Protein AF-A0A3M8B7K9-F1 (afdb_monomer_lite)

Radius of gyration: 15.98 Å; chains: 1; bounding box: 39×47×36 Å

Sequence (119 aa):
MPVTENGYEYQMPDGIRNQLTKELLIDFHNNLVKIFKPTEYIDYINFYIYIESTFGWDEAFKEACKVHNKEWLYEYSRHLPWYEHDLFCDDVGELMVQLEVIEEGEPLELEDVYEEEIE

pLDDT: mean 88.28, std 14.91, range [41.94, 98.69]

Organism: NCBI:txid1655277

Foldseek 3Di:
DDADPVGDDDDPDPVLLVVLDLQLLLQLLVQLCVQVVDPDDSALQPPLVVCFPHPSSLVSNCVSCVVVVNNVSSVVLVPDDPVNNSSVSVNSSVVCCVSVSGPNDDDDDPVNVVVVVPD

Secondary structure (DSSP, 8-state):
----TT-------HHHHTTS-HHHHHHHHHHHHHHH---S--SIIIIIHHHTTSHHHHHHHHHHHHHTT-HHHHHHHHTS-HHHHHHHHHHHHHHHHHTTSS----PPPHHHHHHGGG-

Structure (mmCIF, N/CA/C/O backbone):
data_AF-A0A3M8B7K9-F1
#
_entry.id   AF-A0A3M8B7K9-F1
#
loop_
_atom_site.group_PDB
_atom_site.id
_atom_site.type_symbol
_atom_site.label_atom_id
_atom_site.label_alt_id
_atom_site.label_comp_id
_atom_site.label_asym_id
_atom_site.label_entity_id
_atom_site.label_seq_id
_atom_site.pdbx_PDB_ins_code
_atom_site.Cartn_x
_atom_site.Cartn_y
_atom_site.Cartn_z
_atom_site.occupancy
_atom_site.B_iso_or_equiv
_atom_site.auth_seq_id
_atom_site.auth_comp_id
_atom_site.auth_asym_id
_atom_site.auth_atom_id
_atom_site.pdbx_PDB_model_num
ATOM 1 N N . MET A 1 1 ? -2.141 -26.010 -11.543 1.00 51.38 1 MET A N 1
ATOM 2 C CA . MET A 1 1 ? -3.126 -24.934 -11.296 1.00 51.38 1 MET A CA 1
ATOM 3 C C . MET A 1 1 ? -3.935 -24.759 -12.571 1.00 51.38 1 MET A C 1
ATOM 5 O O . MET A 1 1 ? -3.305 -24.797 -13.625 1.00 51.38 1 MET A O 1
ATOM 9 N N . PRO A 1 2 ? -5.279 -24.704 -12.532 1.00 41.94 2 PRO A N 1
ATOM 10 C CA . PRO A 1 2 ? -6.067 -24.691 -13.755 1.00 41.94 2 PRO A CA 1
ATOM 11 C C . PRO A 1 2 ? -6.084 -23.274 -14.334 1.00 41.94 2 PRO A C 1
ATOM 13 O O . PRO A 1 2 ? -6.674 -22.365 -13.764 1.00 41.94 2 PRO A O 1
ATOM 16 N N . VAL A 1 3 ? -5.396 -23.110 -15.459 1.00 51.97 3 VAL A N 1
ATOM 17 C CA . VAL A 1 3 ? -5.505 -21.948 -16.342 1.00 51.97 3 VAL A CA 1
ATOM 18 C C . VAL A 1 3 ? -6.920 -21.954 -16.923 1.00 51.97 3 VAL A C 1
ATOM 20 O O . VAL A 1 3 ? -7.360 -22.978 -17.449 1.00 51.97 3 VAL A O 1
ATOM 23 N N . THR A 1 4 ? -7.654 -20.855 -16.780 1.00 62.06 4 THR A N 1
ATOM 24 C CA . THR A 1 4 ? -8.948 -20.665 -17.446 1.00 62.06 4 THR A CA 1
ATOM 25 C C . THR A 1 4 ? -8.715 -20.207 -18.887 1.00 62.06 4 THR A C 1
ATOM 27 O O . THR A 1 4 ? -7.650 -19.695 -19.230 1.00 62.06 4 THR A O 1
ATOM 30 N N . GLU A 1 5 ? -9.721 -20.358 -19.746 1.00 59.41 5 GLU A N 1
ATOM 31 C CA . GLU A 1 5 ? -9.649 -19.950 -21.159 1.00 59.41 5 GLU A CA 1
ATOM 32 C C . GLU A 1 5 ? -9.468 -18.428 -21.355 1.00 59.41 5 GLU A C 1
ATOM 34 O O . GLU A 1 5 ? -9.121 -18.000 -22.452 1.00 59.41 5 GLU A O 1
ATOM 39 N N . ASN A 1 6 ? -9.632 -17.627 -20.292 1.00 58.91 6 ASN A N 1
ATOM 40 C CA . ASN A 1 6 ? -9.558 -16.161 -20.311 1.00 58.91 6 ASN A CA 1
ATOM 41 C C . ASN A 1 6 ? -8.327 -15.582 -19.591 1.00 58.91 6 ASN A C 1
ATOM 43 O O . ASN A 1 6 ? -8.229 -14.370 -19.459 1.00 58.91 6 ASN A O 1
ATOM 47 N N . GLY A 1 7 ? -7.398 -16.419 -19.120 1.00 56.31 7 GLY A N 1
ATOM 48 C CA . GLY A 1 7 ? -6.339 -15.961 -18.218 1.00 56.31 7 GLY A CA 1
ATOM 49 C C . GLY A 1 7 ? -6.826 -15.835 -16.768 1.00 56.31 7 GLY A C 1
ATOM 50 O O . GLY A 1 7 ? -8.023 -15.798 -16.481 1.00 56.31 7 GLY A O 1
ATOM 51 N N . TYR A 1 8 ? -5.877 -15.868 -15.834 1.00 57.28 8 TYR A N 1
ATOM 52 C CA . TYR A 1 8 ? -6.131 -15.681 -14.408 1.00 57.28 8 TYR A CA 1
ATOM 53 C C . TYR A 1 8 ? -5.797 -14.231 -14.059 1.00 57.28 8 TYR A C 1
ATOM 55 O O . TYR A 1 8 ? -4.627 -13.865 -14.086 1.00 57.28 8 TYR A O 1
ATOM 63 N N . GLU A 1 9 ? -6.810 -13.428 -13.748 1.00 61.81 9 GLU A N 1
ATOM 64 C CA . GLU A 1 9 ? -6.640 -12.077 -13.213 1.00 61.81 9 GLU A CA 1
ATOM 65 C C . GLU A 1 9 ? -7.098 -12.117 -11.757 1.00 61.81 9 GLU A C 1
ATOM 67 O O . GLU A 1 9 ? -8.283 -12.297 -11.463 1.00 61.81 9 GLU A O 1
ATOM 72 N N . TYR A 1 10 ? -6.144 -12.050 -10.830 1.00 69.50 10 TYR A N 1
ATOM 73 C CA . TYR A 1 10 ? -6.482 -11.738 -9.450 1.00 69.50 10 TYR A CA 1
ATOM 74 C C . TYR A 1 10 ? -6.944 -10.287 -9.406 1.00 69.50 10 TYR A C 1
ATOM 76 O O . TYR A 1 10 ? -6.304 -9.411 -9.976 1.00 69.50 10 TYR A O 1
ATOM 84 N N . GLN A 1 11 ? -8.048 -10.058 -8.710 1.00 78.19 11 GLN A N 1
ATOM 85 C CA . GLN A 1 11 ? -8.516 -8.731 -8.357 1.00 78.19 11 GLN A CA 1
ATOM 86 C C . GLN A 1 11 ? -8.675 -8.711 -6.842 1.00 78.19 11 GLN A C 1
ATOM 88 O O . GLN A 1 11 ? -9.325 -9.606 -6.284 1.00 78.19 11 GLN A O 1
ATOM 93 N N . MET A 1 12 ? -8.094 -7.715 -6.169 1.00 91.81 12 MET A N 1
ATOM 94 C CA . MET A 1 12 ? -8.228 -7.586 -4.722 1.00 91.81 12 MET A CA 1
ATOM 95 C C . MET A 1 12 ? -9.712 -7.595 -4.311 1.00 91.81 12 MET A C 1
ATOM 97 O O . MET A 1 12 ? -10.477 -6.741 -4.771 1.00 91.81 12 MET A O 1
ATOM 101 N N . PRO A 1 13 ? -10.144 -8.512 -3.420 1.00 92.88 13 PRO A N 1
ATOM 102 C CA . PRO A 1 13 ? -11.540 -8.579 -3.000 1.00 92.88 13 PRO A CA 1
ATOM 103 C C . PRO A 1 13 ? -11.998 -7.280 -2.328 1.00 92.88 13 PRO A C 1
ATOM 105 O O . PRO A 1 13 ? -11.281 -6.738 -1.488 1.00 92.88 13 PRO A O 1
ATOM 108 N N . ASP A 1 14 ? -13.234 -6.838 -2.578 1.00 92.31 14 ASP A N 1
ATOM 109 C CA . ASP A 1 14 ? -13.787 -5.603 -1.988 1.00 92.31 14 ASP A CA 1
ATOM 110 C C . ASP A 1 14 ? -13.670 -5.563 -0.458 1.00 92.31 14 ASP A C 1
ATOM 112 O O . ASP A 1 14 ? -13.401 -4.525 0.143 1.00 92.31 14 ASP A O 1
ATOM 116 N N . GLY A 1 15 ? -13.855 -6.712 0.198 1.00 94.00 15 GLY A N 1
ATOM 117 C CA . GLY A 1 15 ? -13.718 -6.833 1.649 1.00 94.00 15 GLY A CA 1
ATOM 118 C C . GLY A 1 15 ? -12.308 -6.524 2.155 1.00 94.00 15 GLY A C 1
ATOM 119 O O . GLY A 1 15 ? -12.183 -6.035 3.273 1.00 94.00 15 GLY A O 1
ATOM 120 N N . ILE A 1 16 ? -11.281 -6.779 1.339 1.00 97.12 16 ILE A N 1
ATOM 121 C CA . ILE A 1 16 ? -9.875 -6.447 1.596 1.00 97.12 16 ILE A CA 1
ATOM 122 C C . ILE A 1 16 ? -9.616 -4.983 1.235 1.00 97.12 16 ILE A C 1
ATOM 124 O O . ILE A 1 16 ? -9.128 -4.236 2.081 1.00 97.12 16 ILE A O 1
ATOM 128 N N . ARG A 1 17 ? -10.040 -4.546 0.040 1.00 96.25 17 ARG A N 1
ATOM 129 C CA . ARG A 1 17 ? -9.901 -3.158 -0.435 1.00 96.25 17 ARG A CA 1
ATOM 130 C C . ARG A 1 17 ? -10.473 -2.150 0.562 1.00 96.25 17 ARG A C 1
ATOM 132 O O . ARG A 1 17 ? -9.811 -1.188 0.927 1.00 96.25 17 ARG A O 1
ATOM 139 N N . ASN A 1 18 ? -11.656 -2.426 1.110 1.00 96.38 18 ASN A N 1
ATOM 140 C CA . ASN A 1 18 ? -12.319 -1.567 2.098 1.00 96.38 18 ASN A CA 1
ATOM 141 C C . ASN A 1 18 ? -11.575 -1.448 3.444 1.00 96.38 18 ASN A C 1
ATOM 143 O O . ASN A 1 18 ? -11.949 -0.623 4.278 1.00 96.38 18 ASN A O 1
ATOM 147 N N . GLN A 1 19 ? -10.561 -2.279 3.705 1.00 98.06 19 GLN A N 1
ATOM 148 C CA . GLN A 1 19 ? -9.736 -2.194 4.917 1.00 98.06 19 GLN A CA 1
ATOM 149 C C . GLN A 1 19 ? -8.507 -1.307 4.734 1.00 98.06 19 GLN A C 1
ATOM 151 O O . GLN A 1 19 ? -7.935 -0.877 5.738 1.00 98.06 19 GLN A O 1
ATOM 156 N N . LEU A 1 20 ? -8.128 -1.025 3.487 1.00 98.19 20 LEU A N 1
ATOM 157 C CA . LEU A 1 20 ? -7.061 -0.105 3.109 1.00 98.19 20 LEU A CA 1
ATOM 158 C C . LEU A 1 20 ? -7.611 1.326 3.124 1.00 98.19 20 LEU A C 1
ATOM 160 O O . LEU A 1 20 ? -7.894 1.922 2.088 1.00 98.19 20 LEU A O 1
ATOM 164 N N . THR A 1 21 ? -7.843 1.864 4.322 1.00 98.25 21 THR A N 1
ATOM 165 C CA . THR A 1 21 ? -8.355 3.233 4.464 1.00 98.25 21 THR A CA 1
ATOM 166 C C . THR A 1 21 ? -7.296 4.256 4.063 1.00 98.25 21 THR A C 1
ATOM 168 O O . THR A 1 21 ? -6.096 3.979 4.125 1.00 98.25 21 THR A O 1
ATOM 171 N N . LYS A 1 22 ? -7.731 5.474 3.716 1.00 98.50 22 LYS A N 1
ATOM 172 C CA . LYS A 1 22 ? -6.817 6.572 3.377 1.00 98.50 22 LYS A CA 1
ATOM 173 C C . LYS A 1 22 ? -5.796 6.825 4.493 1.00 98.50 22 LYS A C 1
ATOM 175 O O . LYS A 1 22 ? -4.623 7.018 4.205 1.00 98.50 22 LYS A O 1
ATOM 180 N N . GLU A 1 23 ? -6.204 6.764 5.760 1.00 98.50 23 GLU A N 1
ATOM 181 C CA . GLU A 1 23 ? -5.303 6.958 6.905 1.00 98.50 23 GLU A CA 1
ATOM 182 C C . GLU A 1 23 ? -4.235 5.864 7.006 1.00 98.50 23 GLU A C 1
ATOM 184 O O . GLU A 1 23 ? -3.071 6.172 7.254 1.00 98.50 23 GLU A O 1
ATOM 189 N N . LEU A 1 24 ? -4.607 4.598 6.783 1.00 98.62 24 LEU A N 1
ATOM 190 C CA . LEU A 1 24 ? -3.642 3.498 6.751 1.00 98.62 24 LEU A CA 1
ATOM 191 C C . LEU A 1 24 ? -2.631 3.700 5.626 1.00 98.62 24 LEU A C 1
ATOM 193 O O . LEU A 1 24 ? -1.432 3.529 5.836 1.00 98.62 24 LEU A O 1
ATOM 197 N N . LEU A 1 25 ? -3.112 4.078 4.444 1.00 98.69 25 LEU A N 1
ATOM 198 C CA . LEU A 1 25 ? -2.267 4.287 3.275 1.00 98.69 25 LEU A CA 1
ATOM 199 C C . LEU A 1 25 ? -1.350 5.509 3.420 1.00 98.69 25 LEU A C 1
ATOM 201 O O . LEU A 1 25 ? -0.227 5.474 2.928 1.00 98.69 25 LEU A O 1
ATOM 205 N N . ILE A 1 26 ? -1.765 6.551 4.149 1.00 98.69 26 ILE A N 1
ATOM 206 C CA . ILE A 1 26 ? -0.888 7.673 4.522 1.00 98.69 26 ILE A CA 1
ATOM 207 C C . ILE A 1 26 ? 0.256 7.192 5.423 1.00 98.69 26 ILE A C 1
ATOM 209 O O . ILE A 1 26 ? 1.416 7.525 5.178 1.00 98.69 26 ILE A O 1
ATOM 213 N N . ASP A 1 27 ? -0.029 6.387 6.449 1.00 98.69 27 ASP A N 1
ATOM 214 C CA . ASP A 1 27 ? 1.027 5.839 7.312 1.00 98.69 27 ASP A CA 1
ATOM 215 C C . ASP A 1 27 ? 1.945 4.880 6.546 1.00 98.69 27 ASP A C 1
ATOM 217 O O . ASP A 1 27 ? 3.160 4.868 6.758 1.00 98.69 27 ASP A O 1
ATOM 221 N N . PHE A 1 28 ? 1.380 4.121 5.609 1.00 98.62 28 PHE A N 1
ATOM 222 C CA . PHE A 1 28 ? 2.143 3.278 4.702 1.00 98.62 28 PHE A CA 1
ATOM 223 C C . PHE A 1 28 ? 3.088 4.100 3.814 1.00 98.62 28 PHE A C 1
ATOM 225 O O . PHE A 1 28 ? 4.294 3.848 3.824 1.00 98.62 28 PHE A O 1
ATOM 232 N N . HIS A 1 29 ? 2.580 5.138 3.144 1.00 97.94 29 HIS A N 1
ATOM 233 C CA . HIS A 1 29 ? 3.368 6.106 2.377 1.00 97.94 29 HIS A CA 1
ATOM 234 C C . HIS A 1 29 ? 4.518 6.694 3.209 1.00 97.94 29 HIS A C 1
ATOM 236 O O . HIS A 1 29 ? 5.677 6.655 2.793 1.00 97.94 29 HIS A O 1
ATOM 242 N N . ASN A 1 30 ? 4.224 7.171 4.422 1.00 98.00 30 ASN A N 1
ATOM 243 C CA . ASN A 1 30 ? 5.226 7.753 5.317 1.00 98.00 30 ASN A CA 1
ATOM 244 C C . ASN A 1 30 ? 6.339 6.752 5.671 1.00 98.00 30 ASN A C 1
ATOM 246 O O . ASN A 1 30 ? 7.519 7.113 5.734 1.00 98.00 30 ASN A O 1
ATOM 250 N N . ASN A 1 31 ? 5.982 5.483 5.888 1.00 98.25 31 ASN A N 1
ATOM 251 C CA . ASN A 1 31 ? 6.956 4.423 6.129 1.00 98.25 31 ASN A CA 1
ATOM 252 C C . ASN A 1 31 ? 7.815 4.144 4.886 1.00 98.25 31 ASN A C 1
ATOM 254 O O . ASN A 1 31 ? 9.031 4.004 5.029 1.00 98.25 31 ASN A O 1
ATOM 258 N N . LEU A 1 32 ? 7.229 4.127 3.683 1.00 97.75 32 LEU A N 1
ATOM 259 C CA . LEU A 1 32 ? 7.967 3.960 2.424 1.00 97.75 32 LEU A CA 1
ATOM 260 C C . LEU A 1 32 ? 8.987 5.087 2.223 1.00 97.75 32 LEU A C 1
ATOM 262 O O . LEU A 1 32 ? 10.175 4.815 2.047 1.00 97.75 32 LEU A O 1
ATOM 266 N N . VAL A 1 33 ? 8.564 6.347 2.355 1.00 96.44 33 VAL A N 1
ATOM 267 C CA . VAL A 1 33 ? 9.453 7.517 2.235 1.00 96.44 33 VAL A CA 1
ATOM 268 C C . VAL A 1 33 ? 10.593 7.452 3.254 1.00 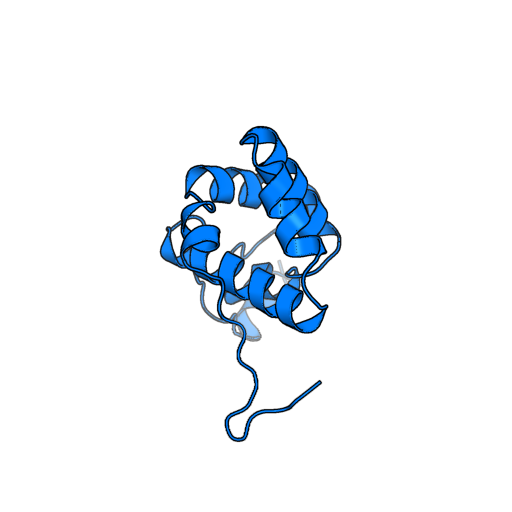96.44 33 VAL A C 1
ATOM 270 O O . VAL A 1 33 ? 11.739 7.765 2.940 1.00 96.44 33 VAL A O 1
ATOM 273 N N . LYS A 1 34 ? 10.329 6.974 4.473 1.00 96.69 34 LYS A N 1
ATOM 274 C CA . LYS A 1 34 ? 11.364 6.806 5.503 1.00 96.69 34 LYS A CA 1
ATOM 275 C C . LYS A 1 34 ? 12.380 5.706 5.172 1.00 96.69 34 LYS A C 1
ATOM 277 O O . LYS A 1 34 ? 13.556 5.855 5.524 1.00 96.69 34 LYS A O 1
ATOM 282 N N . ILE A 1 35 ? 11.936 4.602 4.571 1.00 96.88 35 ILE A N 1
ATOM 283 C CA . ILE A 1 35 ? 12.786 3.456 4.214 1.00 96.88 35 ILE A CA 1
ATOM 284 C C . ILE A 1 35 ? 13.653 3.793 3.003 1.00 96.88 35 ILE A C 1
ATOM 286 O O . ILE A 1 35 ? 14.874 3.653 3.072 1.00 96.88 35 ILE A O 1
ATOM 290 N N . PHE A 1 36 ? 13.025 4.251 1.923 1.00 95.38 36 PHE A N 1
ATOM 291 C CA . PHE A 1 36 ? 13.680 4.454 0.633 1.00 95.38 36 PHE A CA 1
ATOM 292 C C . PHE A 1 36 ? 14.347 5.821 0.503 1.00 95.38 36 PHE A C 1
ATOM 294 O O . PHE A 1 36 ? 15.334 5.935 -0.215 1.00 95.38 36 PHE A O 1
ATOM 301 N N . LYS A 1 37 ? 13.862 6.831 1.241 1.00 94.00 37 LYS A N 1
ATOM 302 C CA . LYS A 1 37 ? 14.381 8.208 1.234 1.00 94.00 37 LYS A CA 1
ATOM 303 C C . LYS A 1 37 ? 14.559 8.761 -0.189 1.00 94.00 37 LYS A C 1
ATOM 305 O O . LYS A 1 37 ? 15.672 9.175 -0.521 1.00 94.00 37 LYS A O 1
ATOM 310 N N . PRO A 1 38 ? 13.502 8.738 -1.023 1.00 90.31 38 PRO A N 1
ATOM 311 C CA . PRO A 1 38 ? 13.579 9.304 -2.364 1.00 90.31 38 PRO A CA 1
ATOM 312 C C . PRO A 1 38 ? 13.946 10.792 -2.285 1.00 90.31 38 PRO A C 1
ATOM 314 O O . PRO A 1 38 ? 13.533 11.488 -1.352 1.00 90.31 38 PRO A O 1
ATOM 317 N N . THR A 1 39 ? 14.768 11.253 -3.223 1.00 83.12 39 THR A N 1
ATOM 318 C CA . THR A 1 39 ? 15.272 12.634 -3.266 1.00 83.12 39 THR A CA 1
ATOM 319 C C . THR A 1 39 ? 14.401 13.545 -4.125 1.00 83.12 39 THR A C 1
ATOM 321 O O . THR A 1 39 ? 14.205 14.692 -3.740 1.00 83.12 39 THR A O 1
ATOM 324 N N . GLU A 1 40 ? 13.810 13.012 -5.197 1.00 81.31 40 GLU A N 1
ATOM 325 C CA . GLU A 1 40 ? 12.911 13.696 -6.138 1.00 81.31 40 GLU A CA 1
ATOM 326 C C . GLU A 1 40 ? 11.801 12.741 -6.624 1.00 81.31 40 GLU A C 1
ATOM 328 O O . GLU A 1 40 ? 11.849 11.542 -6.342 1.00 81.31 40 GLU A O 1
ATOM 333 N N . TYR A 1 41 ? 10.800 13.294 -7.325 1.00 78.44 41 TYR A N 1
ATOM 334 C CA . TYR A 1 41 ? 9.737 12.577 -8.053 1.00 78.44 41 TYR A CA 1
ATOM 335 C C . TYR A 1 41 ? 9.067 11.445 -7.256 1.00 78.44 41 TYR A C 1
ATOM 337 O O . TYR A 1 41 ? 9.133 10.267 -7.601 1.00 78.44 41 TYR A O 1
ATOM 345 N N . ILE A 1 42 ? 8.411 11.811 -6.151 1.00 87.62 42 ILE A N 1
ATOM 346 C CA . ILE A 1 42 ? 7.713 10.870 -5.258 1.00 87.62 42 ILE A CA 1
ATOM 347 C C . ILE A 1 42 ? 6.263 10.676 -5.733 1.00 87.62 42 ILE A C 1
ATOM 349 O O . ILE A 1 42 ? 5.311 10.937 -4.997 1.00 87.62 42 ILE A O 1
ATOM 353 N N . ASP A 1 43 ? 6.106 10.240 -6.978 1.00 92.38 43 ASP A N 1
ATOM 354 C CA . ASP A 1 43 ? 4.821 9.929 -7.607 1.00 92.38 43 ASP A CA 1
ATOM 355 C C . ASP A 1 43 ? 4.764 8.462 -8.056 1.00 92.38 43 ASP A C 1
ATOM 357 O O . ASP A 1 43 ? 5.755 7.721 -7.980 1.00 92.38 43 ASP A O 1
ATOM 361 N N . TYR A 1 44 ? 3.572 8.009 -8.437 1.00 92.31 44 TYR A N 1
ATOM 362 C CA . TYR A 1 44 ? 3.333 6.605 -8.742 1.00 92.31 44 TYR A CA 1
ATOM 363 C C . TYR A 1 44 ? 4.197 6.097 -9.906 1.00 92.31 44 TYR A C 1
ATOM 365 O O . TYR A 1 44 ? 4.897 5.092 -9.747 1.00 92.31 44 TYR A O 1
ATOM 373 N N . ILE A 1 45 ? 4.203 6.821 -11.029 1.00 92.44 45 ILE A N 1
ATOM 374 C CA . ILE A 1 45 ? 4.913 6.440 -12.259 1.00 92.44 45 ILE A CA 1
ATOM 375 C C . ILE A 1 45 ? 6.437 6.441 -12.077 1.00 92.44 45 ILE A C 1
ATOM 377 O O . ILE A 1 45 ? 7.119 5.568 -12.620 1.00 92.44 45 ILE A O 1
ATOM 381 N N . ASN A 1 46 ? 6.989 7.393 -11.326 1.00 90.69 46 ASN A N 1
ATOM 382 C CA . ASN A 1 46 ? 8.435 7.596 -11.243 1.00 90.69 46 ASN A CA 1
ATOM 383 C C . ASN A 1 46 ? 9.088 6.904 -10.039 1.00 90.69 46 ASN A C 1
ATOM 385 O O . ASN A 1 46 ? 10.292 6.642 -10.068 1.00 90.69 46 ASN A O 1
ATOM 389 N N . PHE A 1 47 ? 8.321 6.549 -9.002 1.00 92.62 47 PHE A N 1
ATOM 390 C CA . PHE A 1 47 ? 8.869 5.949 -7.784 1.00 92.62 47 PHE A CA 1
ATOM 391 C C . PHE A 1 47 ? 8.150 4.672 -7.338 1.00 92.62 47 PHE A C 1
ATOM 393 O O . PHE A 1 47 ? 8.811 3.642 -7.177 1.00 92.62 47 PHE A O 1
ATOM 400 N N . TYR A 1 48 ? 6.828 4.700 -7.132 1.00 93.69 48 TYR A N 1
ATOM 401 C CA . TYR A 1 48 ? 6.129 3.581 -6.475 1.00 93.69 48 TYR A CA 1
ATOM 402 C C . TYR A 1 48 ? 6.164 2.289 -7.291 1.00 93.69 48 TYR A C 1
ATOM 404 O O . TYR A 1 48 ? 6.519 1.248 -6.733 1.00 93.69 48 TYR A O 1
ATOM 412 N N . ILE A 1 49 ? 5.939 2.366 -8.607 1.00 92.25 49 ILE A N 1
ATOM 413 C CA . ILE A 1 49 ? 5.959 1.194 -9.499 1.00 92.25 49 ILE A CA 1
ATOM 414 C C . ILE A 1 49 ? 7.292 0.418 -9.453 1.00 92.25 49 ILE A C 1
ATOM 416 O O . ILE A 1 49 ? 7.340 -0.786 -9.694 1.00 92.25 49 ILE A O 1
ATOM 420 N N . TYR A 1 50 ? 8.399 1.085 -9.105 1.00 91.75 50 TYR A N 1
ATOM 421 C CA . TYR A 1 50 ? 9.728 0.467 -9.028 1.00 91.75 50 TYR A CA 1
ATOM 422 C C . TYR A 1 50 ? 10.043 -0.170 -7.672 1.00 91.75 50 TYR A C 1
ATOM 424 O O . TYR A 1 50 ? 11.010 -0.931 -7.561 1.00 91.75 50 TYR A O 1
ATOM 432 N N . ILE A 1 51 ? 9.275 0.155 -6.631 1.00 94.44 51 ILE A N 1
ATOM 433 C CA . ILE A 1 51 ? 9.504 -0.339 -5.268 1.00 94.44 51 ILE A CA 1
ATOM 434 C C . ILE A 1 51 ? 8.416 -1.297 -4.782 1.00 94.44 51 ILE A C 1
ATOM 436 O O . ILE A 1 51 ? 8.589 -1.916 -3.726 1.00 94.44 51 ILE A O 1
ATOM 440 N N . GLU A 1 52 ? 7.323 -1.440 -5.524 1.00 93.06 52 GLU A N 1
ATOM 441 C CA . GLU A 1 52 ? 6.275 -2.423 -5.266 1.00 93.06 52 GLU A CA 1
ATOM 442 C C . GLU A 1 52 ? 6.825 -3.849 -5.149 1.00 93.06 52 GLU A C 1
ATOM 444 O O . GLU A 1 52 ? 7.843 -4.213 -5.741 1.00 93.06 52 GLU A O 1
ATOM 449 N N . SER A 1 53 ? 6.184 -4.649 -4.293 1.00 92.44 53 SER A N 1
ATOM 450 C CA . SER A 1 53 ? 6.575 -6.033 -3.971 1.00 92.44 53 SER A CA 1
ATOM 451 C C . SER A 1 53 ? 8.009 -6.239 -3.456 1.00 92.44 53 SER A C 1
ATOM 453 O O . SER A 1 53 ? 8.462 -7.376 -3.293 1.00 92.44 53 SER A O 1
ATOM 455 N N . THR A 1 54 ? 8.759 -5.173 -3.169 1.00 95.06 54 THR A N 1
ATOM 456 C CA . THR A 1 54 ? 10.104 -5.295 -2.596 1.00 95.06 54 THR A CA 1
ATOM 457 C C . THR A 1 54 ? 10.059 -5.552 -1.088 1.00 95.06 54 THR A C 1
ATOM 459 O O . THR A 1 54 ? 9.057 -5.349 -0.407 1.00 95.06 54 THR A O 1
ATOM 462 N N . PHE A 1 55 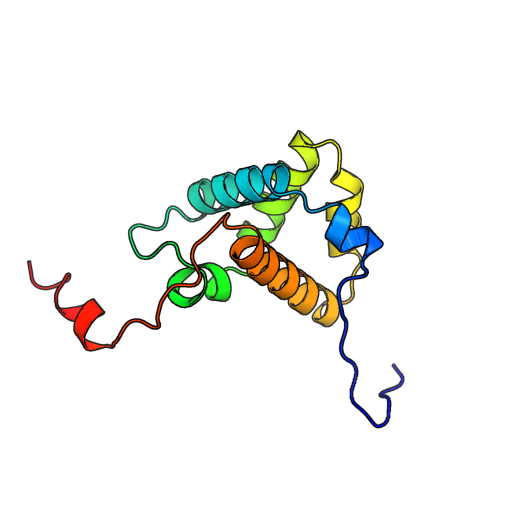? 11.197 -5.934 -0.504 1.00 94.56 55 PHE A N 1
ATOM 463 C CA . PHE A 1 55 ? 11.303 -6.082 0.951 1.00 94.56 55 PHE A CA 1
ATOM 464 C C . PHE A 1 55 ? 10.947 -4.790 1.716 1.00 94.56 55 PHE A C 1
ATOM 466 O O . PHE A 1 55 ? 10.342 -4.851 2.784 1.00 94.56 55 PHE A O 1
ATOM 473 N N . GLY A 1 56 ? 11.312 -3.620 1.178 1.00 96.75 56 GLY A N 1
ATOM 474 C CA . GLY A 1 56 ? 10.984 -2.336 1.804 1.00 96.75 56 GLY A CA 1
ATOM 475 C C . GLY A 1 56 ? 9.486 -2.031 1.764 1.00 96.75 5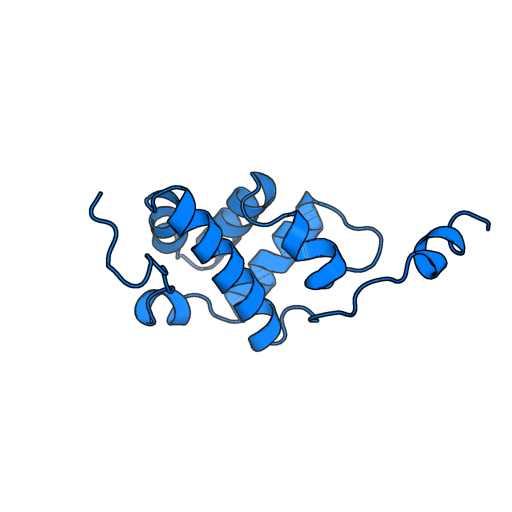6 GLY A C 1
ATOM 476 O O . GLY A 1 56 ? 8.959 -1.477 2.728 1.00 96.75 56 GLY A O 1
ATOM 477 N N . TRP A 1 57 ? 8.802 -2.455 0.697 1.00 97.62 57 TRP A N 1
ATOM 478 C CA . TRP A 1 57 ? 7.346 -2.404 0.589 1.00 97.62 57 TRP A CA 1
ATOM 479 C C . TRP A 1 57 ? 6.670 -3.224 1.688 1.00 97.62 57 TRP A C 1
ATOM 481 O O . TRP A 1 57 ? 5.878 -2.690 2.466 1.00 97.62 57 TRP A O 1
ATOM 491 N N . ASP A 1 58 ? 7.056 -4.495 1.815 1.00 97.00 58 ASP A N 1
ATOM 492 C CA . ASP A 1 58 ? 6.495 -5.409 2.812 1.00 97.00 58 ASP A CA 1
ATOM 493 C C . ASP A 1 58 ? 6.678 -4.898 4.246 1.00 97.00 58 ASP A C 1
ATOM 495 O O . ASP A 1 58 ? 5.744 -4.940 5.051 1.00 97.00 58 ASP A O 1
ATOM 499 N N . GLU A 1 59 ? 7.869 -4.397 4.584 1.00 98.06 59 GLU A N 1
ATOM 500 C CA . GLU A 1 59 ? 8.147 -3.869 5.923 1.00 98.06 59 GLU A CA 1
ATOM 501 C C . GLU A 1 59 ? 7.361 -2.582 6.213 1.00 98.06 59 GLU A C 1
ATOM 503 O O . GLU A 1 59 ? 6.810 -2.433 7.307 1.00 98.06 59 GLU A O 1
ATOM 508 N N . ALA A 1 60 ? 7.239 -1.671 5.242 1.00 98.44 60 ALA A N 1
ATOM 509 C CA . ALA A 1 60 ? 6.422 -0.472 5.411 1.00 98.44 60 ALA A CA 1
ATOM 510 C C . ALA A 1 60 ? 4.934 -0.810 5.588 1.00 98.44 60 ALA A C 1
ATOM 512 O O . ALA A 1 60 ? 4.271 -0.219 6.450 1.00 98.44 60 ALA A O 1
ATOM 513 N N . PHE A 1 61 ? 4.418 -1.769 4.812 1.00 98.50 61 PHE A N 1
ATOM 514 C CA . PHE A 1 61 ? 3.015 -2.176 4.861 1.00 98.50 61 PHE A CA 1
ATOM 515 C C . PHE A 1 61 ? 2.680 -2.854 6.191 1.00 98.50 61 PHE A C 1
ATOM 517 O O . PHE A 1 61 ? 1.664 -2.549 6.820 1.00 98.50 61 PHE A O 1
ATOM 524 N N . LYS A 1 62 ? 3.581 -3.711 6.676 1.00 98.56 62 LYS A N 1
ATOM 525 C CA . LYS A 1 62 ? 3.493 -4.348 7.992 1.00 98.56 62 LYS A CA 1
ATOM 526 C C . LYS A 1 62 ? 3.426 -3.335 9.131 1.00 98.56 62 LYS A C 1
ATOM 528 O O . LYS A 1 62 ? 2.566 -3.458 10.005 1.00 98.56 62 LYS A O 1
ATOM 533 N N . GLU A 1 63 ? 4.310 -2.337 9.140 1.00 98.56 63 GLU A N 1
ATOM 534 C CA . GLU A 1 63 ? 4.319 -1.322 10.199 1.00 98.56 63 GLU A CA 1
ATOM 535 C C . GLU A 1 63 ? 3.059 -0.445 10.158 1.00 98.56 63 GLU A C 1
ATOM 537 O O . GLU A 1 63 ? 2.485 -0.161 11.210 1.00 98.56 63 GLU A O 1
ATOM 542 N N . ALA A 1 64 ? 2.558 -0.092 8.969 1.00 98.62 64 ALA A N 1
ATOM 543 C CA . ALA A 1 64 ? 1.282 0.614 8.837 1.00 98.62 64 ALA A CA 1
ATOM 544 C C . ALA A 1 64 ? 0.110 -0.237 9.356 1.00 98.62 64 ALA A C 1
ATOM 546 O O . ALA A 1 64 ? -0.675 0.218 10.189 1.00 98.62 64 ALA A O 1
ATOM 547 N N . CYS A 1 65 ? 0.036 -1.510 8.960 1.00 98.62 65 CYS A N 1
ATOM 548 C CA . CYS A 1 65 ? -0.976 -2.440 9.461 1.00 98.62 65 CYS A CA 1
ATOM 549 C C . CYS A 1 65 ? -0.959 -2.537 10.994 1.00 98.62 65 CYS A C 1
ATOM 551 O O . CYS A 1 65 ? -2.016 -2.525 11.620 1.00 98.62 65 CYS A O 1
ATOM 553 N N . LYS A 1 66 ? 0.222 -2.571 11.612 1.00 98.44 66 LYS A N 1
ATOM 554 C CA . LYS A 1 66 ? 0.385 -2.623 13.071 1.00 98.44 66 LYS A CA 1
ATOM 555 C C . LYS A 1 66 ? -0.135 -1.370 13.780 1.00 98.44 66 LYS A C 1
ATOM 557 O O . LYS A 1 66 ? -0.822 -1.486 14.791 1.00 98.44 66 LYS A O 1
ATOM 562 N N . VAL A 1 67 ? 0.140 -0.174 13.253 1.00 98.38 67 VAL A N 1
ATOM 563 C CA . VAL A 1 67 ? -0.385 1.092 13.812 1.00 98.38 67 VAL A CA 1
ATOM 564 C C . VAL A 1 67 ? -1.918 1.104 13.816 1.00 98.38 67 VAL A C 1
ATOM 566 O O . VAL A 1 67 ? -2.539 1.603 14.756 1.00 98.38 67 VAL A O 1
ATOM 569 N N . HIS A 1 68 ? -2.530 0.488 12.804 1.00 98.06 68 HIS A N 1
ATOM 570 C CA . HIS A 1 68 ? -3.981 0.438 12.622 1.00 98.06 68 HIS A CA 1
ATOM 571 C C . HIS A 1 68 ? -4.656 -0.800 13.237 1.00 98.06 68 HIS A C 1
ATOM 573 O O . HIS A 1 68 ? -5.868 -0.964 13.089 1.00 98.06 68 HIS A O 1
ATOM 579 N N . ASN A 1 69 ? -3.920 -1.657 13.959 1.00 98.00 69 ASN A N 1
ATOM 580 C CA . ASN A 1 69 ? -4.399 -2.951 14.481 1.00 98.00 69 ASN A CA 1
ATOM 581 C C . ASN A 1 69 ? -5.008 -3.852 13.381 1.00 98.00 69 ASN A C 1
ATOM 583 O O . ASN A 1 69 ? -6.068 -4.467 13.547 1.00 98.00 69 ASN A O 1
ATOM 587 N N . LYS A 1 70 ? -4.367 -3.866 12.210 1.00 98.06 70 LYS A N 1
ATOM 588 C CA . LYS A 1 70 ? -4.732 -4.632 11.012 1.00 98.06 70 LYS A CA 1
ATOM 589 C C . LYS A 1 70 ? -3.619 -5.589 10.588 1.00 98.06 70 LYS A C 1
ATOM 591 O O . LYS A 1 70 ? -3.468 -5.871 9.409 1.00 98.06 70 LYS A O 1
ATOM 596 N N . GLU A 1 71 ? -2.849 -6.136 11.519 1.00 98.06 71 GLU A N 1
ATOM 597 C CA . GLU A 1 71 ? -1.775 -7.097 11.224 1.00 98.06 71 GLU A CA 1
ATOM 598 C C . GLU A 1 71 ? -2.273 -8.299 10.410 1.00 98.06 71 GLU A C 1
ATOM 600 O O . GLU A 1 71 ? -1.550 -8.827 9.573 1.00 98.06 71 GLU A O 1
ATOM 605 N N . TRP A 1 72 ? -3.538 -8.685 10.584 1.00 97.94 72 TRP A N 1
ATOM 606 C CA . TRP A 1 72 ? -4.177 -9.728 9.783 1.00 97.94 72 TRP A CA 1
ATOM 607 C C . TRP A 1 72 ? -4.213 -9.412 8.276 1.00 97.94 72 TRP A C 1
ATOM 609 O O . TRP A 1 72 ? -4.239 -10.339 7.473 1.00 97.94 72 TRP A O 1
ATOM 619 N N . LEU A 1 73 ? -4.224 -8.134 7.886 1.00 97.94 73 LEU A N 1
ATOM 620 C CA . LEU A 1 73 ? -4.225 -7.691 6.491 1.00 97.94 73 LEU A CA 1
ATOM 621 C C . LEU A 1 73 ? -2.844 -7.879 5.852 1.00 97.94 73 LEU A C 1
ATOM 623 O O . LEU A 1 73 ? -2.747 -8.330 4.714 1.00 97.94 73 LEU A O 1
ATOM 627 N N . TYR A 1 74 ? -1.784 -7.606 6.614 1.00 97.88 74 TYR A N 1
ATOM 628 C CA . TYR A 1 74 ? -0.421 -7.963 6.227 1.00 97.88 74 TYR A CA 1
ATOM 629 C C . TYR A 1 74 ? -0.259 -9.483 6.122 1.00 97.88 74 TYR A C 1
ATOM 631 O O . TYR A 1 74 ? 0.263 -9.990 5.135 1.00 97.88 74 TYR A O 1
ATOM 639 N N . GLU A 1 75 ? -0.764 -10.240 7.098 1.00 97.75 75 GLU A N 1
ATOM 640 C CA . GLU A 1 75 ? -0.736 -11.703 7.009 1.00 97.75 75 GLU A CA 1
ATOM 641 C C . GLU A 1 75 ? -1.517 -12.203 5.789 1.00 97.75 75 GLU A C 1
ATOM 643 O O . GLU A 1 75 ? -1.044 -13.101 5.099 1.00 97.75 75 GLU A O 1
ATOM 648 N N . TYR A 1 76 ? -2.672 -11.609 5.472 1.00 96.75 76 TYR A N 1
ATOM 649 C CA . TYR A 1 76 ? -3.419 -11.930 4.257 1.00 96.75 76 TYR A CA 1
ATOM 650 C C . TYR A 1 76 ? -2.546 -11.779 3.008 1.00 96.75 76 TYR A C 1
ATOM 652 O O . TYR A 1 76 ? -2.450 -12.743 2.248 1.00 96.75 76 TYR A O 1
ATOM 660 N N . SER A 1 77 ? -1.870 -10.636 2.824 1.00 95.62 77 SER A N 1
ATOM 661 C CA . SER A 1 77 ? -1.028 -10.432 1.639 1.00 95.62 77 SER A CA 1
ATOM 662 C C . SER A 1 77 ? 0.081 -11.483 1.578 1.00 95.62 77 SER A C 1
ATOM 664 O O . SER A 1 77 ? 0.251 -12.148 0.561 1.00 95.62 77 SER A O 1
ATOM 666 N N . ARG A 1 78 ? 0.753 -11.762 2.699 1.00 95.19 78 ARG A N 1
ATOM 667 C CA . ARG A 1 78 ? 1.841 -12.753 2.787 1.00 95.19 78 ARG A CA 1
ATOM 668 C C . ARG A 1 78 ? 1.427 -14.199 2.492 1.00 95.19 78 ARG A C 1
ATOM 670 O O . ARG A 1 78 ? 2.299 -15.017 2.199 1.00 95.19 78 ARG A O 1
ATOM 677 N N . HIS A 1 79 ? 0.139 -14.528 2.591 1.00 95.31 79 HIS A N 1
ATOM 678 C CA . HIS A 1 79 ? -0.390 -15.854 2.257 1.00 95.31 79 HIS A CA 1
ATOM 679 C C . HIS A 1 79 ? -0.846 -15.979 0.797 1.00 95.31 79 HIS A C 1
ATOM 681 O O . HIS A 1 79 ? -1.179 -17.089 0.369 1.00 95.31 79 HIS A O 1
ATOM 687 N N . LEU A 1 80 ? -0.846 -14.886 0.030 1.00 93.25 80 LEU A N 1
ATOM 688 C CA . LEU A 1 80 ? -1.110 -14.937 -1.402 1.00 93.25 80 LEU A CA 1
ATOM 689 C C . LEU A 1 80 ? 0.024 -15.685 -2.130 1.00 93.25 80 LEU A C 1
ATOM 691 O O . LEU A 1 80 ? 1.201 -15.542 -1.781 1.00 93.25 80 LEU A O 1
ATOM 695 N N . PRO A 1 81 ? -0.291 -16.492 -3.160 1.00 92.88 81 PRO A N 1
ATOM 696 C CA . PRO A 1 81 ? 0.692 -16.936 -4.140 1.00 92.88 81 PRO A CA 1
ATOM 697 C C . PRO A 1 81 ? 1.495 -15.753 -4.685 1.00 92.88 81 PRO A C 1
ATOM 699 O O . PRO A 1 81 ? 0.949 -14.673 -4.861 1.00 92.88 81 PRO A O 1
ATOM 702 N N . TRP A 1 82 ? 2.771 -15.971 -5.017 1.00 88.50 82 TRP A N 1
ATOM 703 C CA . TRP A 1 82 ? 3.681 -14.891 -5.430 1.00 88.50 82 TRP A CA 1
ATOM 704 C C . TRP A 1 82 ? 3.096 -13.961 -6.511 1.00 88.50 82 TRP A C 1
ATOM 706 O O . TRP A 1 82 ? 3.136 -12.750 -6.350 1.00 88.50 82 TRP A O 1
ATOM 716 N N . TYR A 1 83 ? 2.470 -14.517 -7.553 1.00 88.75 83 TYR A N 1
ATOM 717 C CA . TYR A 1 83 ? 1.840 -13.710 -8.605 1.00 88.75 83 TYR A CA 1
ATOM 718 C C . TYR A 1 83 ? 0.638 -12.884 -8.108 1.00 88.75 83 TYR A C 1
ATOM 720 O O . TYR A 1 83 ? 0.459 -11.744 -8.511 1.00 88.75 83 TYR A O 1
ATOM 728 N N . GLU A 1 84 ? -0.179 -13.441 -7.212 1.00 91.75 84 GLU A N 1
ATOM 729 C CA . GLU A 1 84 ? -1.317 -12.731 -6.609 1.00 91.75 84 GLU A CA 1
ATOM 730 C C . GLU A 1 84 ? -0.851 -11.659 -5.617 1.00 91.75 84 GLU A C 1
ATOM 732 O O . GLU A 1 84 ? -1.510 -10.636 -5.465 1.00 91.75 84 GLU A O 1
ATOM 737 N N . HIS A 1 85 ? 0.291 -11.873 -4.957 1.00 93.00 85 HIS A N 1
ATOM 738 C CA . HIS A 1 85 ? 0.924 -10.865 -4.115 1.00 93.00 85 HIS A CA 1
ATOM 739 C C . HIS A 1 85 ? 1.393 -9.663 -4.937 1.00 93.00 85 HIS A C 1
ATOM 741 O O . HIS A 1 85 ? 1.143 -8.534 -4.532 1.00 93.00 85 HIS A O 1
ATOM 747 N N . ASP A 1 86 ? 2.017 -9.900 -6.095 1.00 91.88 86 ASP A N 1
ATOM 748 C CA . ASP A 1 86 ? 2.439 -8.813 -6.984 1.00 91.88 86 ASP A CA 1
ATOM 749 C C . ASP A 1 86 ? 1.241 -7.985 -7.461 1.00 91.88 86 ASP A C 1
ATOM 751 O O . ASP A 1 86 ? 1.262 -6.763 -7.355 1.00 91.88 86 ASP A O 1
ATOM 755 N N . LEU A 1 87 ? 0.149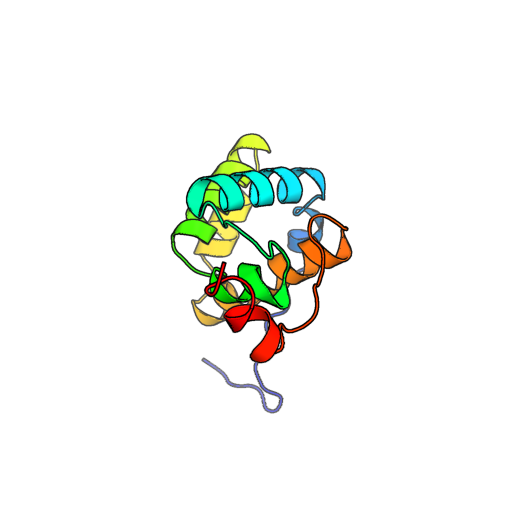 -8.643 -7.862 1.00 92.94 87 LEU A N 1
ATOM 756 C CA . LEU A 1 87 ? -1.091 -7.950 -8.228 1.00 92.94 87 LEU A CA 1
ATOM 757 C C . LEU A 1 87 ? -1.750 -7.231 -7.040 1.00 92.94 87 LEU A C 1
ATOM 759 O O . LEU A 1 87 ? -2.337 -6.169 -7.208 1.00 92.94 87 LEU A O 1
ATOM 763 N N . PHE A 1 88 ? -1.657 -7.780 -5.825 1.00 95.38 88 PHE A N 1
ATOM 764 C CA . PHE A 1 88 ? -2.121 -7.092 -4.619 1.00 95.38 88 PHE A CA 1
ATOM 765 C C . PHE A 1 88 ? -1.325 -5.810 -4.350 1.00 95.38 88 PHE A C 1
ATOM 767 O O . PHE A 1 88 ? -1.925 -4.815 -3.952 1.00 95.38 88 PHE A O 1
ATOM 774 N N . CYS A 1 89 ? -0.002 -5.830 -4.526 1.00 95.94 89 CYS A N 1
ATOM 775 C CA . CYS A 1 89 ? 0.838 -4.648 -4.347 1.00 95.94 89 CYS A CA 1
ATOM 776 C C . CYS A 1 89 ? 0.484 -3.547 -5.351 1.00 95.94 89 CYS A C 1
ATOM 778 O O . CYS A 1 89 ? 0.312 -2.406 -4.927 1.00 95.94 89 CYS A O 1
ATOM 780 N N . ASP A 1 90 ? 0.279 -3.915 -6.614 1.00 93.31 90 ASP A N 1
ATOM 781 C CA . ASP A 1 90 ? -0.155 -3.005 -7.679 1.00 93.31 90 ASP A CA 1
ATOM 782 C C . ASP A 1 90 ? -1.530 -2.380 -7.361 1.00 93.31 90 ASP A C 1
ATOM 784 O O . ASP A 1 90 ? -1.675 -1.161 -7.279 1.00 93.31 90 ASP A O 1
ATOM 788 N N . ASP A 1 91 ? -2.519 -3.207 -6.989 1.00 95.19 91 ASP A N 1
ATOM 789 C CA . ASP A 1 91 ? 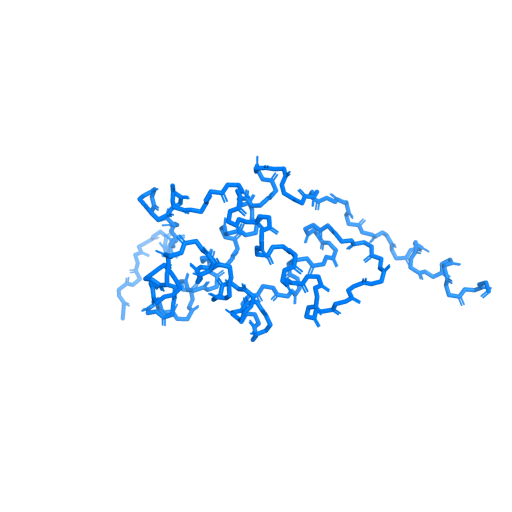-3.845 -2.751 -6.537 1.00 95.19 91 ASP A CA 1
ATOM 790 C C . ASP A 1 91 ? -3.767 -1.767 -5.344 1.00 95.19 91 ASP A C 1
ATOM 792 O O . ASP A 1 91 ? -4.605 -0.868 -5.209 1.00 95.19 91 ASP A O 1
ATOM 796 N N . VAL A 1 92 ? -2.803 -1.953 -4.428 1.00 97.38 92 VAL A N 1
ATOM 797 C CA . VAL A 1 92 ? -2.563 -1.029 -3.304 1.00 97.38 92 VAL A CA 1
ATOM 798 C C . VAL A 1 92 ? -1.983 0.290 -3.811 1.00 97.38 92 VAL A C 1
ATOM 800 O O . VAL A 1 92 ? -2.449 1.341 -3.367 1.00 97.38 92 VAL A O 1
ATOM 803 N N . GLY A 1 93 ? -1.000 0.251 -4.714 1.00 96.38 93 GLY A N 1
ATOM 804 C CA . GLY A 1 93 ? -0.406 1.436 -5.334 1.00 96.38 93 GLY A CA 1
ATOM 805 C C . GLY A 1 93 ? -1.447 2.277 -6.074 1.00 96.38 93 GLY A C 1
ATOM 806 O O . GLY A 1 93 ? -1.609 3.463 -5.776 1.00 96.38 93 GLY A O 1
ATOM 807 N N . GLU A 1 94 ? -2.260 1.647 -6.925 1.00 95.00 94 GLU A N 1
ATOM 808 C CA . GLU A 1 94 ? -3.385 2.307 -7.598 1.00 95.00 94 GLU A CA 1
ATOM 809 C C . GLU A 1 94 ? -4.374 2.921 -6.599 1.00 95.00 94 GLU A C 1
ATOM 811 O O . GLU A 1 94 ? -4.850 4.046 -6.773 1.00 95.00 94 GLU A O 1
ATOM 816 N N . LEU A 1 95 ? -4.691 2.205 -5.515 1.00 97.38 95 LEU A N 1
ATOM 817 C CA . LEU A 1 95 ? -5.602 2.710 -4.492 1.00 97.38 95 LEU A CA 1
ATOM 818 C C . LEU A 1 95 ? -5.028 3.935 -3.762 1.00 97.38 95 LEU A C 1
ATOM 820 O O . LEU A 1 95 ? -5.789 4.829 -3.386 1.00 97.38 95 LEU A O 1
ATOM 824 N N . MET A 1 96 ? -3.707 4.009 -3.576 1.00 98.19 96 MET A N 1
ATOM 825 C CA . MET A 1 96 ? -3.046 5.194 -3.020 1.00 98.19 96 MET A CA 1
ATOM 826 C C . MET A 1 96 ? -3.220 6.414 -3.931 1.00 98.19 96 MET A C 1
ATOM 828 O O . MET A 1 96 ? -3.475 7.505 -3.417 1.00 98.19 96 MET A O 1
ATOM 832 N N . VAL A 1 97 ? -3.159 6.238 -5.254 1.00 97.81 97 VAL A N 1
ATOM 833 C CA . VAL A 1 97 ? -3.458 7.302 -6.230 1.00 97.81 97 VAL A CA 1
ATOM 834 C C . VAL A 1 97 ? -4.937 7.692 -6.166 1.00 97.81 97 VAL A C 1
ATOM 836 O O . VAL A 1 97 ? -5.270 8.859 -5.970 1.00 97.81 97 VAL A O 1
ATOM 839 N N . GLN A 1 98 ? -5.847 6.714 -6.244 1.00 97.50 98 GLN A N 1
ATOM 840 C CA . GLN A 1 98 ? -7.302 6.943 -6.236 1.00 97.50 98 GLN A CA 1
ATOM 841 C C . GLN A 1 98 ? -7.794 7.662 -4.975 1.00 97.50 98 GLN A C 1
ATOM 843 O O . GLN A 1 98 ? -8.747 8.440 -5.027 1.00 97.50 98 GLN A O 1
ATOM 848 N N . LEU A 1 99 ? -7.170 7.384 -3.829 1.00 97.62 99 LEU A N 1
ATOM 849 C CA . LEU A 1 99 ? -7.482 8.033 -2.560 1.00 97.62 99 LEU A CA 1
ATOM 850 C C . LEU A 1 99 ? -6.685 9.320 -2.333 1.00 97.62 99 LEU A C 1
ATOM 852 O O . LEU A 1 99 ? -6.789 9.879 -1.241 1.00 97.62 99 LEU A O 1
ATOM 856 N N . GLU A 1 100 ? -5.936 9.815 -3.321 1.00 97.62 100 GLU A N 1
ATOM 857 C CA . GLU A 1 100 ? -5.123 11.036 -3.240 1.00 97.62 100 GLU A CA 1
ATOM 858 C C . GLU A 1 100 ? -4.162 10.997 -2.035 1.00 97.62 100 GLU A C 1
ATOM 860 O O . GLU A 1 100 ? -4.102 11.929 -1.223 1.00 97.62 100 GLU A O 1
ATOM 865 N N . VAL A 1 101 ? -3.502 9.854 -1.836 1.00 98.00 101 VAL A N 1
ATOM 866 C CA . VAL A 1 101 ? -2.390 9.685 -0.883 1.00 98.00 101 VAL A CA 1
ATOM 867 C C . VAL A 1 101 ? -1.070 10.042 -1.557 1.00 98.00 101 VAL A C 1
ATOM 869 O O . VAL A 1 101 ? -0.203 10.634 -0.920 1.00 98.00 101 VAL A O 1
ATOM 872 N N . ILE A 1 102 ? -0.943 9.694 -2.837 1.00 96.94 102 ILE A N 1
ATOM 873 C CA . ILE A 1 102 ? 0.171 10.041 -3.722 1.00 96.94 102 ILE A CA 1
ATOM 874 C C . ILE A 1 102 ? -0.387 10.571 -5.044 1.00 96.94 102 ILE A C 1
ATOM 876 O O . ILE A 1 102 ? -1.550 10.329 -5.369 1.00 96.94 102 ILE A O 1
ATOM 880 N N . GLU A 1 103 ? 0.440 11.291 -5.792 1.00 96.38 103 GLU A N 1
ATOM 881 C CA . GLU A 1 103 ? 0.114 11.718 -7.153 1.00 96.38 103 GLU A CA 1
ATOM 882 C C . GLU A 1 103 ? 0.430 10.593 -8.151 1.00 96.38 103 GLU A C 1
ATOM 884 O O . GLU A 1 103 ? 1.325 9.780 -7.913 1.00 96.38 103 GLU A O 1
ATOM 889 N N . GLU A 1 104 ? -0.307 10.533 -9.263 1.00 95.06 104 GLU A N 1
ATOM 890 C CA . GLU A 1 104 ? -0.040 9.578 -10.351 1.00 95.06 104 GLU A CA 1
ATOM 891 C C . GLU A 1 104 ? 1.311 9.872 -11.023 1.00 95.06 104 GLU A C 1
ATOM 893 O O . GLU A 1 104 ? 2.096 8.960 -11.275 1.00 95.06 104 GLU A O 1
ATOM 898 N N . GLY A 1 105 ? 1.613 11.158 -11.214 1.00 91.69 105 GLY A N 1
ATOM 899 C CA . GLY A 1 105 ? 2.801 11.618 -11.923 1.00 91.69 105 GLY A CA 1
ATOM 900 C C . GLY A 1 105 ? 2.622 11.611 -13.437 1.00 91.69 105 GLY A C 1
ATOM 901 O O . GLY A 1 105 ? 1.575 11.246 -13.964 1.00 91.69 105 GLY A O 1
ATOM 902 N N . GLU A 1 106 ? 3.672 12.025 -14.132 1.00 88.06 106 GLU A N 1
ATOM 903 C CA . GLU A 1 106 ? 3.823 11.873 -15.578 1.00 88.06 106 GLU A CA 1
ATOM 904 C C . GLU A 1 106 ? 5.177 11.197 -15.831 1.00 88.06 106 GLU A C 1
ATOM 906 O O . GLU A 1 106 ? 6.114 11.421 -15.053 1.00 88.06 106 GLU A O 1
ATOM 911 N N . PRO A 1 107 ? 5.319 10.368 -16.879 1.00 84.81 107 PRO A N 1
ATOM 912 C CA . PRO A 1 107 ? 6.601 9.756 -17.198 1.00 84.81 107 PRO A CA 1
ATOM 913 C C . PRO A 1 107 ? 7.661 10.833 -17.444 1.00 84.81 107 PRO A C 1
ATOM 915 O O . PRO A 1 107 ? 7.479 11.669 -18.328 1.00 84.81 107 PRO A O 1
ATOM 918 N N . LEU A 1 108 ? 8.767 10.792 -16.698 1.00 79.50 108 LEU A N 1
ATOM 919 C CA . LEU A 1 108 ? 9.895 11.693 -16.943 1.00 79.50 108 LEU A CA 1
ATOM 920 C C . LEU A 1 108 ? 10.438 11.485 -18.358 1.00 79.50 108 LEU A C 1
ATOM 922 O O . LEU A 1 108 ? 10.722 10.350 -18.769 1.00 79.50 108 LEU A O 1
ATOM 926 N N . GLU A 1 109 ? 10.608 12.574 -19.108 1.00 75.38 109 GLU A N 1
ATOM 927 C CA . GLU A 1 109 ? 11.328 12.501 -20.369 1.00 75.38 109 GLU A CA 1
ATOM 928 C C . GLU A 1 109 ? 12.830 12.392 -20.071 1.00 75.38 109 GLU A C 1
ATOM 930 O O . GLU A 1 109 ? 13.346 12.928 -19.092 1.00 75.38 109 GLU A O 1
ATOM 935 N N . LEU A 1 110 ? 13.569 11.669 -20.920 1.00 65.19 110 LEU A N 1
ATOM 936 C CA . LEU A 1 110 ? 15.015 11.470 -20.741 1.00 65.19 110 LEU A CA 1
ATOM 937 C C . LEU A 1 110 ? 15.789 12.792 -20.623 1.00 65.19 110 LEU A C 1
ATOM 939 O O . LEU A 1 110 ? 16.870 12.796 -20.048 1.00 65.19 110 LEU A O 1
ATOM 943 N N . GLU A 1 111 ? 15.265 13.884 -21.179 1.00 63.88 111 GLU A N 1
ATOM 944 C CA . GLU A 1 111 ? 15.877 15.213 -21.121 1.00 63.88 111 GLU A CA 1
ATOM 945 C C . GLU A 1 111 ? 15.801 15.824 -19.708 1.00 63.88 111 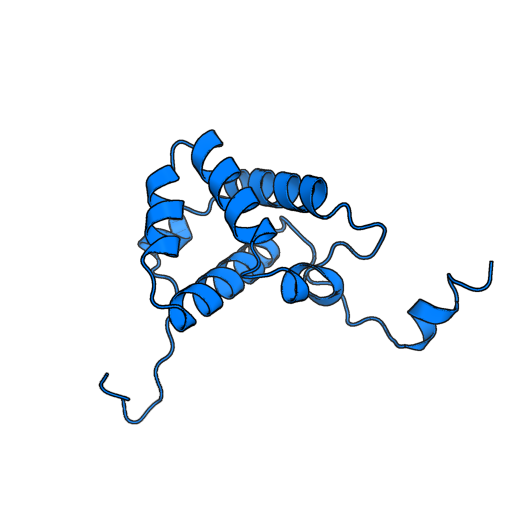GLU A C 1
ATOM 947 O O . GLU A 1 111 ? 16.786 16.419 -19.273 1.00 63.88 111 GLU A O 1
ATOM 952 N N . ASP A 1 112 ? 14.729 15.567 -18.951 1.00 62.91 112 ASP A N 1
ATOM 953 C CA . ASP A 1 112 ? 14.509 16.125 -17.606 1.00 62.91 112 ASP A CA 1
ATOM 954 C C . ASP A 1 112 ? 15.542 15.609 -16.585 1.00 62.91 112 ASP A C 1
ATOM 956 O O . ASP A 1 112 ? 15.981 16.335 -15.697 1.00 62.91 112 ASP A O 1
ATOM 960 N N . VAL A 1 113 ? 16.000 14.363 -16.749 1.00 60.38 113 VAL A N 1
ATOM 961 C CA . VAL A 1 113 ? 16.955 13.704 -15.836 1.00 60.38 113 VAL A CA 1
ATOM 962 C C . VAL A 1 113 ? 18.386 14.237 -16.003 1.00 60.38 113 VAL A C 1
ATOM 964 O O . VAL A 1 113 ? 19.171 14.225 -15.057 1.00 60.38 113 VAL A O 1
ATOM 967 N N . TYR A 1 114 ? 18.757 14.701 -17.202 1.00 58.09 114 TYR A N 1
ATOM 968 C CA . TYR A 1 114 ? 20.121 15.169 -17.485 1.00 58.09 114 TYR A CA 1
ATOM 969 C C . TYR A 1 114 ? 20.328 16.670 -17.244 1.00 58.09 114 TYR A C 1
ATOM 971 O O . TYR A 1 114 ? 21.481 17.102 -17.199 1.00 58.09 114 TYR A O 1
ATOM 979 N N . GLU A 1 115 ? 19.268 17.470 -17.093 1.00 57.28 115 GLU A N 1
ATOM 980 C CA . GLU A 1 115 ? 19.411 18.895 -16.763 1.00 57.28 115 GLU A CA 1
ATOM 981 C C . GLU A 1 115 ? 19.810 19.118 -15.292 1.00 57.28 115 GLU A C 1
ATOM 983 O O . GLU A 1 115 ? 20.605 20.017 -15.018 1.00 57.28 115 GLU A O 1
ATOM 988 N N . GLU A 1 116 ? 19.370 18.263 -14.360 1.00 55.03 116 GLU A N 1
ATOM 989 C CA . GLU A 1 116 ? 19.682 18.395 -12.923 1.00 55.03 116 GLU A CA 1
ATOM 990 C C . GLU A 1 116 ? 21.104 17.924 -12.543 1.00 55.03 116 GLU A C 1
ATOM 992 O O . GLU A 1 116 ? 21.673 18.409 -11.566 1.00 55.03 116 GLU A O 1
ATOM 997 N N . GLU A 1 117 ? 21.745 17.042 -13.325 1.00 54.62 117 GLU A N 1
ATOM 998 C CA . GLU A 1 117 ? 23.125 16.581 -13.057 1.00 54.62 117 GLU A CA 1
ATOM 999 C C . GLU A 1 117 ? 24.227 17.553 -13.545 1.00 54.62 117 GLU A C 1
ATOM 1001 O O . GLU A 1 117 ? 25.416 17.305 -13.310 1.00 54.62 117 GLU A O 1
ATOM 1006 N N . ILE A 1 118 ? 23.873 18.641 -14.247 1.00 53.91 118 ILE A N 1
ATOM 1007 C CA . ILE A 1 118 ? 24.836 19.584 -14.858 1.00 53.91 118 ILE A CA 1
ATOM 1008 C C . ILE A 1 118 ? 25.012 20.893 -14.045 1.00 53.91 118 ILE A C 1
ATOM 1010 O O . ILE A 1 118 ? 25.860 21.714 -14.408 1.00 53.91 118 ILE A O 1
ATOM 1014 N N . GLU A 1 119 ? 24.316 21.084 -12.916 1.00 42.56 119 GLU A N 1
ATOM 1015 C CA . GLU A 1 119 ? 24.532 22.241 -12.011 1.00 42.56 119 GLU A CA 1
ATOM 1016 C C . GLU A 1 119 ? 25.630 22.055 -10.944 1.00 42.56 119 GLU A C 1
ATOM 1018 O O . GLU A 1 119 ? 25.659 21.029 -10.226 1.00 42.56 119 GLU A O 1
#